Protein AF-A0AAW0KUZ7-F1 (afdb_monomer)

Mean predicted aligned error: 18.45 Å

Structure (mmCIF, N/CA/C/O backbone):
data_AF-A0AAW0KUZ7-F1
#
_entry.id   AF-A0AAW0KUZ7-F1
#
loop_
_atom_site.group_PDB
_atom_site.id
_atom_site.type_symbol
_atom_site.label_atom_id
_atom_site.label_alt_id
_atom_site.label_comp_id
_atom_site.label_asym_id
_atom_site.label_entity_id
_atom_site.label_seq_id
_atom_site.pdbx_PDB_ins_code
_atom_site.Cartn_x
_atom_site.Cartn_y
_atom_site.Cartn_z
_atom_site.occupancy
_atom_site.B_iso_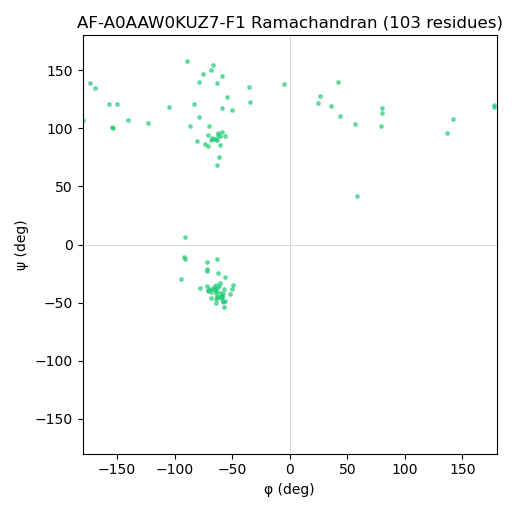or_equiv
_atom_site.auth_seq_id
_atom_site.auth_comp_id
_atom_site.auth_asym_id
_atom_site.auth_atom_id
_atom_site.pdbx_PDB_model_num
ATOM 1 N N . MET A 1 1 ? -25.555 66.886 -2.261 1.00 36.69 1 MET A N 1
ATOM 2 C CA . MET A 1 1 ? -24.554 67.657 -1.503 1.00 36.69 1 MET A CA 1
ATOM 3 C C . MET A 1 1 ? -25.090 67.850 -0.100 1.00 36.69 1 MET A C 1
ATOM 5 O O . MET A 1 1 ? -26.200 68.336 0.040 1.00 36.69 1 MET A O 1
ATOM 9 N N . GLU A 1 2 ? -24.325 67.325 0.855 1.00 43.50 2 GLU A N 1
ATOM 10 C CA . GLU A 1 2 ? -24.193 67.698 2.270 1.00 43.50 2 GLU A CA 1
ATOM 11 C C . GLU A 1 2 ? -25.446 68.011 3.101 1.00 43.50 2 GLU A C 1
ATOM 13 O O . GLU A 1 2 ? -26.030 69.086 3.023 1.00 43.50 2 GLU A O 1
ATOM 18 N N . ILE A 1 3 ? -25.737 67.101 4.038 1.00 50.75 3 ILE A N 1
ATOM 19 C CA . ILE A 1 3 ? -26.277 67.466 5.348 1.00 50.75 3 ILE A CA 1
ATOM 20 C C . ILE A 1 3 ? -25.318 66.909 6.412 1.00 50.75 3 ILE A C 1
ATOM 22 O O . ILE A 1 3 ? -25.225 65.704 6.629 1.00 50.75 3 ILE A O 1
ATOM 26 N N . ASN A 1 4 ? -24.548 67.849 6.967 1.00 48.72 4 ASN A N 1
ATOM 27 C CA . ASN A 1 4 ? -24.001 67.978 8.322 1.00 48.72 4 ASN A CA 1
ATOM 28 C C . ASN A 1 4 ? -24.447 66.927 9.356 1.00 48.72 4 ASN A C 1
ATOM 30 O O . ASN A 1 4 ? -25.640 66.685 9.484 1.00 48.72 4 ASN A O 1
ATOM 34 N N . ASN A 1 5 ? -23.504 66.444 10.176 1.00 57.41 5 ASN A N 1
ATOM 35 C CA . ASN A 1 5 ? -23.680 66.396 11.634 1.00 57.41 5 ASN A CA 1
ATOM 36 C C . ASN A 1 5 ? -22.314 66.413 12.341 1.00 57.41 5 ASN A C 1
ATOM 38 O O . ASN A 1 5 ? -21.609 65.408 12.432 1.00 57.41 5 ASN A O 1
ATOM 42 N N . ASN A 1 6 ? -21.960 67.594 12.841 1.00 51.94 6 ASN A N 1
ATOM 43 C CA . ASN A 1 6 ? -20.915 67.822 13.830 1.00 51.94 6 ASN A CA 1
ATOM 44 C C . ASN A 1 6 ? -21.173 67.048 15.139 1.00 51.94 6 ASN A C 1
ATOM 46 O O . ASN A 1 6 ? -22.304 66.965 15.599 1.00 51.94 6 ASN A O 1
ATOM 50 N N . SER A 1 7 ? -20.072 66.589 15.747 1.00 45.09 7 SER A N 1
ATOM 51 C CA . SER A 1 7 ? -19.753 66.582 17.189 1.00 45.09 7 SER A CA 1
ATOM 52 C C . SER A 1 7 ? -20.875 66.340 18.216 1.00 45.09 7 SER A C 1
ATOM 54 O O . SER A 1 7 ? -21.720 67.209 18.407 1.00 45.09 7 SER A O 1
ATOM 56 N N . LEU A 1 8 ? -20.759 65.260 19.010 1.00 48.97 8 LEU A N 1
ATOM 57 C CA . LEU A 1 8 ? -20.704 65.314 20.489 1.00 48.97 8 LEU A CA 1
ATOM 58 C C . LEU A 1 8 ? -20.643 63.909 21.134 1.00 48.97 8 LEU A C 1
ATOM 60 O O . LEU A 1 8 ? -21.550 63.100 20.996 1.00 48.97 8 LEU A O 1
ATOM 64 N N . VAL A 1 9 ? -19.532 63.671 21.843 1.00 44.66 9 VAL A N 1
ATOM 65 C CA . VAL A 1 9 ? -19.370 63.054 23.182 1.00 44.66 9 VAL A CA 1
ATOM 66 C C . VAL A 1 9 ? -20.424 62.056 23.704 1.00 44.66 9 VAL A C 1
ATOM 68 O O . VAL A 1 9 ? -21.564 62.428 23.937 1.00 44.66 9 VAL A O 1
ATOM 71 N N . MET A 1 10 ? -19.945 60.880 24.141 1.00 53.62 10 MET A N 1
ATOM 72 C CA . MET A 1 10 ? -20.261 60.207 25.427 1.00 53.62 10 MET A CA 1
ATOM 73 C C . MET A 1 10 ? -19.090 59.242 25.727 1.00 53.62 10 MET A C 1
ATOM 75 O O . MET A 1 10 ? -18.690 58.498 24.842 1.00 53.62 10 MET A O 1
ATOM 79 N N . GLY A 1 11 ? -18.347 59.340 26.840 1.00 48.94 11 GLY A N 1
ATOM 80 C CA . GLY A 1 11 ? -18.751 58.948 28.204 1.00 48.94 11 GLY A CA 1
ATOM 81 C C . GLY A 1 11 ? -18.600 57.422 28.345 1.00 48.94 11 GLY A C 1
ATOM 82 O O . GLY A 1 11 ? -19.256 56.700 27.612 1.00 48.94 11 GLY A O 1
ATOM 83 N N . ILE A 1 12 ? -17.703 56.851 29.158 1.00 54.62 12 ILE A N 1
ATOM 84 C CA . ILE A 1 12 ? -17.832 56.502 30.595 1.00 54.62 12 ILE A CA 1
ATOM 85 C C . ILE A 1 12 ? -16.477 55.813 30.938 1.00 54.62 12 ILE A C 1
ATOM 87 O O . ILE A 1 12 ? -16.046 54.941 30.194 1.00 54.62 12 ILE A O 1
ATOM 91 N N . GLY A 1 13 ? -15.636 56.265 31.874 1.00 45.62 13 GLY A N 1
ATOM 92 C CA . GLY A 1 13 ? -15.742 56.007 33.314 1.00 45.62 13 GLY A CA 1
ATOM 93 C C . GLY A 1 13 ? -15.232 54.607 33.718 1.00 45.62 13 GLY A C 1
ATOM 94 O O . GLY A 1 13 ? -15.962 53.642 33.552 1.00 45.62 13 GLY A O 1
ATOM 95 N N . ASN A 1 14 ? -14.015 54.485 34.274 1.00 51.62 14 ASN A N 1
ATOM 96 C CA . ASN A 1 14 ? -13.841 54.004 35.656 1.00 51.62 14 ASN A CA 1
ATOM 97 C C . ASN A 1 14 ? -12.394 54.069 36.172 1.00 51.62 14 ASN A C 1
ATOM 99 O O . ASN A 1 14 ? -11.426 53.756 35.486 1.00 51.62 14 ASN A O 1
ATOM 103 N N . ILE A 1 15 ? -12.317 54.480 37.436 1.00 54.78 15 ILE A N 1
ATOM 104 C CA . ILE A 1 15 ? -11.151 54.740 38.275 1.00 54.78 15 ILE A CA 1
ATOM 105 C C . ILE A 1 15 ? -11.026 53.577 39.263 1.00 54.78 15 ILE A C 1
ATOM 107 O O . ILE A 1 15 ? -11.918 53.407 40.086 1.00 54.78 15 ILE A O 1
ATOM 111 N N . ILE A 1 16 ? -9.925 52.826 39.225 1.00 58.44 16 ILE A N 1
ATOM 112 C CA . ILE A 1 16 ? -9.386 52.016 40.336 1.00 58.44 16 ILE A CA 1
ATOM 113 C C . ILE A 1 16 ? -7.867 52.015 40.090 1.00 58.44 16 ILE A C 1
ATOM 115 O O . ILE A 1 16 ? -7.439 51.655 39.004 1.00 58.44 16 ILE A O 1
ATOM 119 N N . GLY A 1 17 ? -6.962 52.465 40.950 1.00 49.28 17 GLY A N 1
ATOM 120 C CA . GLY A 1 17 ? -6.980 52.608 42.396 1.00 49.28 17 GLY A CA 1
ATOM 121 C C . GLY A 1 17 ? -5.619 52.104 42.881 1.00 49.28 17 GLY A C 1
ATOM 122 O O . GLY A 1 17 ? -5.437 50.902 42.972 1.00 49.28 17 GLY A O 1
ATOM 123 N N . ASP A 1 18 ? -4.691 53.047 43.078 1.00 41.53 18 ASP A N 1
ATOM 124 C CA . ASP A 1 18 ? -3.531 53.077 43.989 1.00 41.53 18 ASP A CA 1
ATOM 125 C C . ASP A 1 18 ? -2.629 51.825 44.184 1.00 41.53 18 ASP A C 1
ATOM 127 O O . ASP A 1 18 ? -3.090 50.714 44.427 1.00 41.53 18 ASP A O 1
ATOM 131 N N . ARG A 1 19 ? -1.305 52.065 44.276 1.00 48.19 19 ARG A N 1
ATOM 132 C CA . ARG A 1 19 ? -0.499 51.791 45.495 1.00 48.19 19 ARG A CA 1
ATOM 133 C C . ARG A 1 19 ? 0.927 51.239 45.272 1.00 48.19 19 ARG A C 1
ATOM 135 O O . ARG A 1 19 ? 1.151 50.047 45.112 1.00 48.19 19 ARG A O 1
ATOM 142 N N . ARG A 1 20 ? 1.874 52.147 45.552 1.00 58.25 20 ARG A N 1
ATOM 143 C CA . ARG A 1 20 ? 3.226 51.996 46.152 1.00 58.25 20 ARG A CA 1
ATOM 144 C C . ARG A 1 20 ? 4.439 51.536 45.316 1.00 58.25 20 ARG A C 1
ATOM 146 O O . ARG A 1 20 ? 4.587 50.396 44.906 1.00 58.25 20 ARG A O 1
ATOM 153 N N . LYS A 1 21 ? 5.377 52.494 45.277 1.00 50.91 21 LYS A N 1
ATOM 154 C CA . LYS A 1 21 ? 6.839 52.447 45.116 1.00 50.91 21 LYS A CA 1
ATOM 155 C C . LYS A 1 21 ? 7.534 51.241 45.774 1.00 50.91 21 LYS A C 1
ATOM 157 O O . LYS A 1 21 ? 7.381 51.059 46.979 1.00 50.91 21 LYS A O 1
ATOM 162 N N . SER A 1 22 ? 8.468 50.629 45.046 1.00 51.97 22 SER A N 1
ATOM 163 C CA . SER A 1 22 ? 9.834 50.349 45.527 1.00 51.97 22 SER A CA 1
ATOM 164 C C . SER A 1 22 ? 10.739 49.893 44.376 1.00 51.97 22 SER A C 1
ATOM 166 O O . SER A 1 22 ? 10.356 49.090 43.533 1.00 51.97 22 SER A O 1
ATOM 168 N N . ALA A 1 23 ? 11.945 50.461 44.339 1.00 52.12 23 ALA A N 1
ATOM 169 C CA . ALA A 1 23 ? 13.018 50.092 43.432 1.00 52.12 23 ALA A CA 1
ATOM 170 C C . ALA A 1 23 ? 13.715 48.815 43.919 1.00 52.12 23 ALA A C 1
ATOM 172 O O . ALA A 1 23 ? 14.013 48.687 45.105 1.00 52.12 23 ALA A O 1
ATOM 173 N N . SER A 1 24 ? 14.060 47.928 42.990 1.00 57.72 24 SER A N 1
ATOM 174 C CA . SER A 1 24 ? 15.126 46.946 43.174 1.00 57.72 24 SER A CA 1
ATOM 175 C C . SER A 1 24 ? 15.905 46.816 41.869 1.00 57.72 24 SER A C 1
ATOM 177 O O . SER A 1 24 ? 15.417 46.261 40.886 1.00 57.72 24 SER A O 1
ATOM 179 N N . LEU A 1 25 ? 17.123 47.359 41.878 1.00 49.88 25 LEU A N 1
ATOM 180 C CA . LEU A 1 25 ? 18.198 46.980 40.969 1.00 49.88 25 LEU A CA 1
ATOM 181 C C . LEU A 1 25 ? 18.413 45.458 41.076 1.00 49.88 25 LEU A C 1
ATOM 183 O O . LEU A 1 25 ? 18.643 44.946 42.171 1.00 49.88 25 LEU A O 1
ATOM 187 N N . SER A 1 26 ? 18.395 44.740 39.954 1.00 46.88 26 SER A N 1
ATOM 188 C CA . SER A 1 26 ? 19.039 43.426 39.857 1.00 46.88 26 SER A CA 1
ATOM 189 C C . SER A 1 26 ? 19.452 43.126 38.421 1.00 46.88 26 SER A C 1
ATOM 191 O O . SER A 1 26 ? 18.643 42.823 37.552 1.00 46.88 26 SER A O 1
ATOM 193 N N . THR A 1 27 ? 20.747 43.339 38.208 1.00 52.53 27 THR A N 1
ATOM 194 C CA . THR A 1 27 ? 21.694 42.530 37.433 1.00 52.53 27 THR A CA 1
ATOM 195 C C . THR A 1 27 ? 21.169 41.617 36.321 1.00 52.53 27 THR A C 1
ATOM 197 O O . THR A 1 27 ? 20.523 40.607 36.570 1.00 52.53 27 THR A O 1
ATOM 200 N N . SER A 1 28 ? 21.698 41.902 35.126 1.00 52.12 28 SER A N 1
ATOM 201 C CA . SER A 1 28 ? 22.380 40.943 34.247 1.00 52.12 28 SER A CA 1
ATOM 202 C C . SER A 1 28 ? 21.610 39.693 33.817 1.00 52.12 28 SER A C 1
ATOM 204 O O . SER A 1 28 ? 21.556 38.69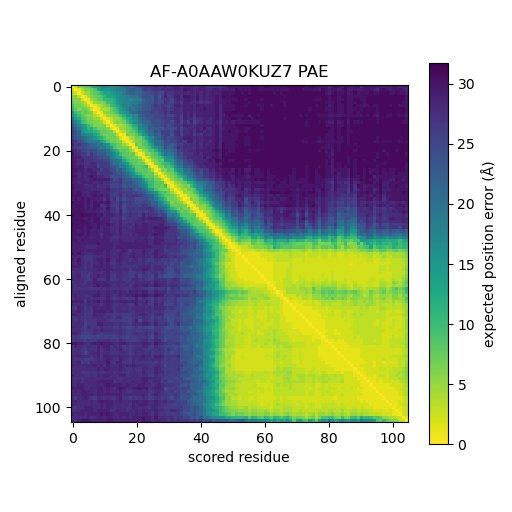6 34.527 1.00 52.12 28 SER A O 1
ATOM 206 N N . SER A 1 29 ? 21.150 39.704 32.566 1.00 47.44 29 SER A N 1
ATOM 207 C CA . SER A 1 29 ? 21.557 38.704 31.568 1.00 47.44 29 SER A CA 1
ATOM 208 C C . SER A 1 29 ? 20.848 39.017 30.253 1.00 47.44 29 SER A C 1
ATOM 210 O O . SER A 1 29 ? 19.637 38.848 30.104 1.00 47.44 29 SER A O 1
ATOM 212 N N . CYS A 1 30 ? 21.607 39.520 29.287 1.00 48.81 30 CYS A N 1
ATOM 213 C CA . CYS A 1 30 ? 21.174 39.686 27.910 1.00 48.81 30 CYS A CA 1
ATOM 214 C C . CYS A 1 30 ? 21.051 38.311 27.235 1.00 48.81 30 CYS A C 1
ATOM 216 O O . CYS A 1 30 ? 21.952 37.863 26.531 1.00 48.81 30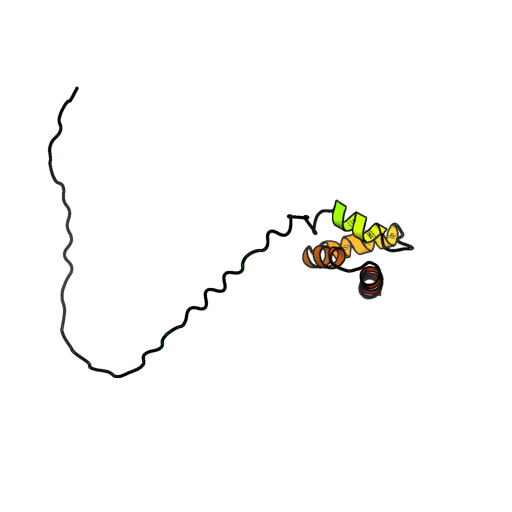 CYS A O 1
ATOM 218 N N . ILE A 1 31 ? 19.912 37.637 27.403 1.00 55.97 31 ILE A N 1
ATOM 219 C CA . ILE A 1 31 ? 19.582 36.479 26.567 1.00 55.97 31 ILE A CA 1
ATOM 220 C C . ILE A 1 31 ? 19.031 37.009 25.242 1.00 55.97 31 ILE A C 1
ATOM 222 O O . ILE A 1 31 ? 17.830 37.224 25.077 1.00 55.97 31 ILE A O 1
ATOM 226 N N . GLN A 1 32 ? 19.933 37.234 24.285 1.00 56.00 32 GLN A N 1
ATOM 227 C CA . GLN A 1 32 ? 19.582 37.394 22.876 1.00 56.00 32 GLN A CA 1
ATOM 228 C C . GLN A 1 32 ? 18.982 36.074 22.386 1.00 56.00 32 GLN A C 1
ATOM 230 O O . GLN A 1 32 ? 19.678 35.154 21.955 1.00 56.00 32 GLN A O 1
ATOM 235 N N . LYS A 1 33 ? 17.661 35.953 22.504 1.00 57.50 33 LYS A N 1
ATOM 236 C CA . LYS A 1 33 ? 16.905 34.826 21.972 1.00 57.50 33 LYS A CA 1
ATOM 237 C C . LYS A 1 33 ? 16.847 34.997 20.456 1.00 57.50 33 LYS A C 1
ATOM 239 O O . LYS A 1 33 ? 15.925 35.607 19.926 1.00 57.50 33 LYS A O 1
ATOM 244 N N . VAL A 1 34 ? 17.872 34.495 19.768 1.00 63.53 34 VAL A N 1
ATOM 245 C CA . VAL A 1 34 ? 17.890 34.346 18.309 1.00 63.53 34 VAL A CA 1
ATOM 246 C C . VAL A 1 34 ? 16.712 33.453 17.935 1.00 63.53 34 VAL A C 1
ATOM 248 O O . VAL A 1 34 ? 16.771 32.227 18.042 1.00 63.53 34 VAL A O 1
ATOM 251 N N . GLN A 1 35 ? 15.606 34.076 17.541 1.00 54.31 35 GLN A N 1
ATOM 252 C CA . GLN A 1 35 ? 14.492 33.388 16.918 1.00 54.31 35 GLN A CA 1
ATOM 253 C C . GLN A 1 35 ? 14.955 32.972 15.524 1.00 54.31 35 GLN A C 1
ATOM 255 O O . GLN A 1 35 ? 14.902 33.746 14.573 1.00 54.31 35 GLN A O 1
ATOM 260 N N . ARG A 1 36 ? 15.453 31.738 15.406 1.00 50.47 36 ARG A N 1
ATOM 261 C CA . ARG A 1 36 ? 15.568 31.074 14.109 1.00 50.47 36 ARG A CA 1
ATOM 262 C C . ARG A 1 36 ? 14.150 30.798 13.626 1.00 50.47 36 ARG A C 1
ATOM 264 O O . ARG A 1 36 ? 13.567 29.762 13.932 1.00 50.47 36 ARG A O 1
ATOM 271 N N . THR A 1 37 ? 13.588 31.748 12.894 1.00 51.25 37 THR A N 1
ATOM 272 C CA . THR A 1 37 ? 12.465 31.521 11.993 1.00 51.25 37 THR A CA 1
ATOM 273 C C . THR A 1 37 ? 12.954 30.553 10.927 1.00 51.25 37 THR A C 1
ATOM 275 O O . THR A 1 37 ? 13.503 30.941 9.898 1.00 51.25 37 THR A O 1
ATOM 278 N N . ILE A 1 38 ? 12.791 29.258 11.187 1.00 60.19 38 ILE A N 1
ATOM 279 C CA . ILE A 1 38 ? 12.823 28.264 10.126 1.00 60.19 38 ILE A CA 1
ATOM 280 C C . ILE A 1 38 ? 11.565 28.547 9.309 1.00 60.19 38 ILE A C 1
ATOM 282 O O . ILE A 1 38 ? 10.481 28.054 9.616 1.00 60.19 38 ILE A O 1
ATOM 286 N N . LYS A 1 39 ? 11.702 29.394 8.284 1.00 52.06 39 LYS A N 1
ATOM 287 C CA . LYS A 1 39 ? 10.842 29.322 7.109 1.00 52.06 39 LYS A CA 1
ATOM 288 C C . LYS A 1 39 ? 11.001 27.893 6.596 1.00 52.06 39 LYS A C 1
ATOM 290 O O . LYS A 1 39 ? 11.947 27.588 5.878 1.00 52.06 39 LYS A O 1
ATOM 295 N N . LYS A 1 40 ? 10.110 26.993 7.021 1.00 54.22 40 LYS A N 1
ATOM 296 C CA . LYS A 1 40 ? 9.798 25.816 6.221 1.00 54.22 40 LYS A CA 1
ATOM 297 C C . LYS A 1 40 ? 9.135 26.380 4.980 1.00 54.22 40 LYS A C 1
ATOM 299 O O . LYS A 1 40 ? 7.950 26.689 4.971 1.00 54.22 40 LYS A O 1
ATOM 304 N N . GLU A 1 41 ? 9.965 26.644 3.987 1.00 51.56 41 GLU A N 1
ATOM 305 C CA . GLU A 1 41 ? 9.532 26.815 2.621 1.00 51.56 41 GLU A CA 1
ATOM 306 C C . GLU A 1 41 ? 8.921 25.474 2.234 1.00 51.56 41 GLU A C 1
ATOM 308 O O . GLU A 1 41 ? 9.619 24.503 1.943 1.00 51.56 41 GLU A O 1
ATOM 313 N N . THR A 1 42 ? 7.602 25.383 2.402 1.00 48.44 42 THR A N 1
ATOM 314 C CA . THR A 1 42 ? 6.799 24.295 1.873 1.00 48.44 42 THR A CA 1
ATOM 315 C C . THR A 1 42 ? 6.991 24.361 0.371 1.00 48.44 42 THR A C 1
ATOM 317 O O . THR A 1 42 ? 6.334 25.136 -0.324 1.00 48.44 42 THR A O 1
ATOM 320 N N . GLN A 1 43 ? 7.968 23.599 -0.116 1.00 49.78 43 GLN A N 1
ATOM 321 C CA . 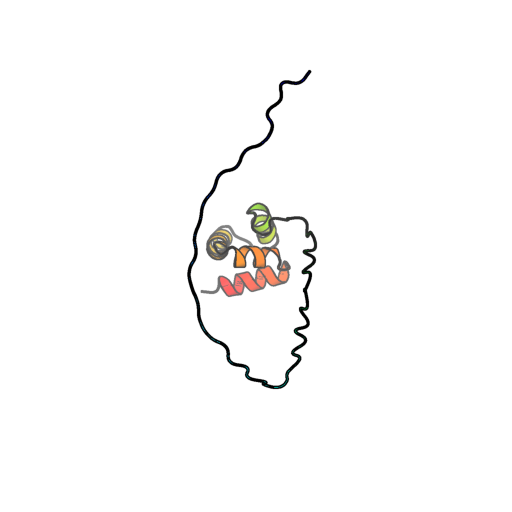GLN A 1 43 ? 8.041 23.233 -1.512 1.00 49.78 43 GLN A CA 1
ATOM 322 C C . GLN A 1 43 ? 6.657 22.706 -1.848 1.00 49.78 43 GLN A C 1
ATOM 324 O O . GLN A 1 43 ? 6.183 21.741 -1.245 1.00 49.78 43 GLN A O 1
ATOM 329 N N . LYS A 1 44 ? 5.993 23.427 -2.747 1.00 46.25 44 LYS A N 1
ATOM 330 C CA . LYS A 1 44 ? 4.777 23.012 -3.425 1.00 46.25 44 LYS A CA 1
ATOM 331 C C . LYS A 1 44 ? 5.146 21.759 -4.226 1.00 46.25 44 LYS A C 1
ATOM 333 O O . LYS A 1 44 ? 5.390 21.819 -5.425 1.00 46.25 44 LYS A O 1
ATOM 338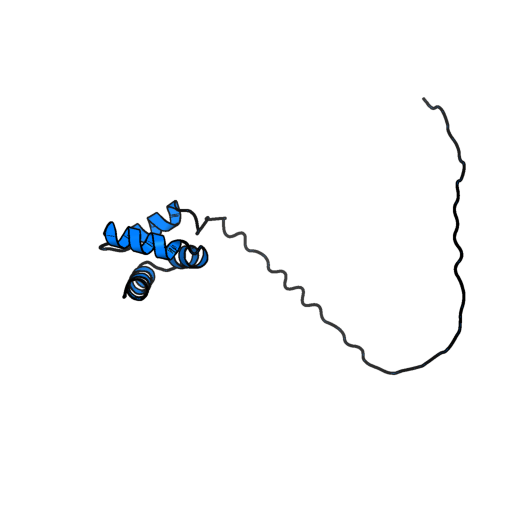 N N . ALA A 1 45 ? 5.299 20.631 -3.538 1.00 51.25 45 ALA A N 1
ATOM 339 C CA . ALA A 1 45 ? 5.107 19.348 -4.165 1.00 51.25 45 ALA A CA 1
ATOM 340 C C . ALA A 1 45 ? 3.667 19.419 -4.649 1.00 51.25 45 ALA A C 1
ATOM 342 O O . ALA A 1 45 ? 2.771 19.687 -3.853 1.00 51.25 45 ALA A O 1
ATOM 343 N N . GLU A 1 46 ? 3.480 19.337 -5.963 1.00 53.25 46 GLU A N 1
ATOM 344 C CA . GLU A 1 46 ? 2.176 19.094 -6.566 1.00 53.25 46 GLU A CA 1
ATOM 345 C C . GLU A 1 46 ? 1.415 18.153 -5.634 1.00 53.25 46 GLU A C 1
ATOM 347 O O . GLU A 1 46 ? 1.978 17.110 -5.286 1.00 53.25 46 GLU A O 1
ATOM 352 N N . ASP A 1 47 ? 0.230 18.562 -5.167 1.00 55.66 47 ASP A N 1
ATOM 353 C CA . ASP A 1 47 ? -0.637 17.788 -4.274 1.00 55.66 47 ASP A CA 1
ATOM 354 C C . ASP A 1 47 ? -1.079 16.509 -5.004 1.00 55.66 47 ASP A C 1
ATOM 356 O O . ASP A 1 47 ? -2.222 16.334 -5.422 1.00 55.66 47 ASP A O 1
ATOM 360 N N . LYS A 1 48 ? -0.134 15.604 -5.246 1.00 61.09 48 LYS A N 1
ATOM 361 C CA . LYS A 1 48 ? -0.391 14.218 -5.554 1.00 61.09 48 LYS A CA 1
ATOM 362 C C . LYS A 1 48 ? -0.891 13.696 -4.240 1.00 61.09 48 LYS A C 1
ATOM 364 O O . LYS A 1 48 ? -0.125 13.538 -3.296 1.00 61.09 48 LYS A O 1
ATOM 369 N N . ASP A 1 49 ? -2.198 13.543 -4.171 1.00 70.31 49 ASP A N 1
ATOM 370 C CA . ASP A 1 49 ? -2.860 12.895 -3.065 1.00 70.31 49 ASP A CA 1
ATOM 371 C C . ASP A 1 49 ? -2.336 11.451 -2.990 1.00 70.31 49 ASP A C 1
ATOM 373 O O . ASP A 1 49 ? -2.865 10.526 -3.611 1.00 70.31 49 ASP A O 1
ATOM 377 N N . TYR A 1 50 ? -1.207 11.288 -2.291 1.00 70.50 50 TYR A N 1
ATOM 378 C CA . TYR A 1 50 ? -0.519 10.020 -2.062 1.00 70.50 50 TYR A CA 1
ATOM 379 C C . TYR A 1 50 ? -1.400 9.062 -1.247 1.00 70.50 50 TYR A C 1
ATOM 381 O O . TYR A 1 50 ? -1.099 7.873 -1.191 1.00 70.50 50 TYR A O 1
ATOM 389 N N . SER A 1 51 ? -2.490 9.567 -0.658 1.00 73.62 51 SER A N 1
ATOM 390 C CA . SER A 1 51 ? -3.524 8.784 0.013 1.00 73.62 51 SER A CA 1
ATOM 391 C C . SER A 1 51 ? -4.676 8.381 -0.914 1.00 73.62 51 SER A C 1
ATOM 393 O O . SER A 1 51 ? -5.489 7.537 -0.541 1.00 73.62 51 SER A O 1
ATOM 395 N N . SER A 1 52 ? -4.762 8.935 -2.133 1.00 88.75 52 SER A N 1
ATOM 396 C CA . SER A 1 52 ? -5.884 8.622 -3.014 1.00 88.75 52 SER A CA 1
ATOM 397 C C . SER A 1 52 ? -5.887 7.138 -3.374 1.00 88.75 52 SER A C 1
ATOM 399 O O . SER A 1 52 ? -4.854 6.545 -3.707 1.00 88.75 52 SER A O 1
ATOM 401 N N . ILE A 1 53 ? -7.083 6.545 -3.384 1.00 89.25 53 ILE A N 1
ATOM 402 C CA . ILE A 1 53 ? -7.305 5.136 -3.743 1.00 89.25 53 ILE A CA 1
ATOM 403 C C . ILE A 1 53 ? -6.623 4.804 -5.074 1.00 89.25 53 ILE A C 1
ATOM 405 O O . ILE A 1 53 ? -6.017 3.750 -5.227 1.00 89.25 53 ILE A O 1
ATOM 409 N N . LYS A 1 54 ? -6.658 5.734 -6.033 1.00 91.12 54 LYS A N 1
ATOM 410 C CA . LYS A 1 54 ? -6.061 5.552 -7.358 1.00 91.12 54 LYS A CA 1
ATOM 411 C C . LYS A 1 54 ? -4.539 5.392 -7.287 1.00 91.12 54 LYS A C 1
ATOM 413 O O . LYS A 1 54 ? -3.987 4.530 -7.966 1.00 91.12 54 LYS A O 1
ATOM 418 N N . CYS A 1 55 ? -3.872 6.192 -6.455 1.00 91.06 55 CYS A N 1
ATOM 419 C CA . CYS A 1 55 ? -2.430 6.101 -6.225 1.00 91.06 55 CYS A CA 1
ATOM 420 C C . CYS A 1 55 ? -2.053 4.812 -5.490 1.00 91.06 55 CYS A C 1
ATOM 422 O O . CYS A 1 55 ? -1.075 4.167 -5.864 1.00 91.06 55 CYS A O 1
ATOM 424 N N . ILE A 1 56 ? -2.849 4.408 -4.498 1.00 91.50 56 ILE A N 1
ATOM 425 C CA . ILE A 1 56 ? -2.646 3.161 -3.754 1.00 91.50 56 ILE A CA 1
ATOM 426 C C . ILE A 1 56 ? -2.808 1.952 -4.678 1.00 91.50 56 ILE A C 1
ATOM 428 O O . ILE A 1 56 ? -1.917 1.111 -4.747 1.00 91.50 56 ILE A O 1
ATOM 432 N N . VAL A 1 57 ? -3.894 1.882 -5.448 1.00 92.31 57 VAL A N 1
ATOM 433 C CA . VAL A 1 57 ? -4.141 0.784 -6.393 1.00 92.31 57 VAL A CA 1
ATOM 434 C C . VAL A 1 57 ? -3.030 0.707 -7.436 1.00 92.31 57 VAL A C 1
ATOM 436 O O . VAL A 1 57 ? -2.483 -0.371 -7.655 1.00 92.31 57 VAL A O 1
ATOM 439 N N . ALA A 1 58 ? -2.631 1.840 -8.023 1.00 91.81 58 ALA A N 1
ATOM 440 C CA . ALA A 1 58 ? -1.506 1.875 -8.955 1.00 91.81 58 ALA A CA 1
ATOM 441 C C . ALA A 1 58 ? -0.220 1.354 -8.298 1.00 91.81 58 ALA A C 1
ATOM 443 O O . ALA A 1 58 ? 0.513 0.572 -8.899 1.00 91.81 58 ALA A O 1
ATOM 444 N N . ALA A 1 59 ? 0.036 1.729 -7.043 1.00 92.00 59 ALA A N 1
ATOM 445 C CA . ALA A 1 59 ? 1.181 1.244 -6.290 1.00 92.00 59 ALA A CA 1
ATOM 446 C C . ALA A 1 59 ? 1.125 -0.276 -6.040 1.00 92.00 59 ALA A C 1
ATOM 448 O O . ALA A 1 59 ? 2.148 -0.955 -6.160 1.00 92.00 59 ALA A O 1
ATOM 449 N N . LEU A 1 60 ? -0.046 -0.835 -5.745 1.00 91.25 60 LEU A N 1
ATOM 450 C CA . LEU A 1 60 ? -0.218 -2.273 -5.526 1.00 91.25 60 LEU A CA 1
ATOM 451 C C . LEU A 1 60 ? -0.090 -3.078 -6.823 1.00 91.25 60 LEU A C 1
ATOM 453 O O . LEU A 1 60 ? 0.581 -4.104 -6.827 1.00 91.25 60 LEU A O 1
ATOM 457 N N . GLN A 1 61 ? -0.610 -2.571 -7.942 1.00 91.44 61 GLN A N 1
ATOM 458 C CA . GLN A 1 61 ? -0.501 -3.216 -9.259 1.00 91.44 61 GLN A CA 1
ATOM 459 C C . GLN A 1 61 ? 0.945 -3.368 -9.754 1.00 91.44 61 GLN A C 1
ATOM 461 O O . GLN A 1 61 ? 1.232 -4.251 -10.556 1.00 91.44 61 GLN A O 1
ATOM 466 N N . THR A 1 62 ? 1.876 -2.532 -9.280 1.00 91.38 62 THR A N 1
ATOM 467 C CA . THR A 1 62 ? 3.305 -2.700 -9.610 1.00 91.38 62 THR A CA 1
ATOM 468 C C . THR A 1 62 ? 3.963 -3.901 -8.927 1.00 91.38 62 THR A C 1
ATOM 470 O O . THR A 1 62 ? 5.066 -4.286 -9.315 1.00 91.38 62 THR A O 1
ATOM 473 N N . VAL A 1 63 ? 3.338 -4.483 -7.897 1.00 88.94 63 VAL A N 1
ATOM 474 C CA . VAL A 1 63 ? 3.878 -5.645 -7.187 1.00 88.94 63 VAL A CA 1
ATOM 475 C C . VAL A 1 63 ? 3.506 -6.912 -7.971 1.00 88.94 63 VAL A C 1
ATOM 477 O O . VAL A 1 63 ? 2.324 -7.175 -8.168 1.00 88.94 63 VAL A O 1
ATOM 480 N N . PRO A 1 64 ? 4.479 -7.723 -8.430 1.00 84.56 64 PRO A N 1
ATOM 481 C CA . PRO A 1 64 ? 4.165 -8.950 -9.160 1.00 84.56 64 PRO A CA 1
ATOM 482 C C . PRO A 1 64 ? 3.510 -9.989 -8.239 1.00 84.56 64 PRO A C 1
ATOM 484 O O . PRO A 1 64 ? 3.847 -10.041 -7.055 1.00 84.56 64 PRO A O 1
ATOM 487 N N . ASN A 1 65 ? 2.641 -10.848 -8.785 1.00 83.06 65 ASN A N 1
ATOM 488 C CA . ASN A 1 65 ? 1.877 -11.858 -8.029 1.00 83.06 65 ASN A CA 1
ATOM 489 C C . ASN A 1 65 ? 0.995 -11.243 -6.927 1.00 83.06 65 ASN A C 1
ATOM 491 O O . ASN A 1 65 ? 0.981 -11.728 -5.798 1.00 83.06 65 ASN A O 1
ATOM 495 N N . MET A 1 66 ? 0.335 -10.127 -7.236 1.00 85.88 66 MET A N 1
ATOM 496 C CA . MET A 1 66 ? -0.674 -9.551 -6.358 1.00 85.88 66 MET A CA 1
ATOM 497 C C . MET A 1 66 ? -2.019 -10.218 -6.664 1.00 85.88 66 MET A C 1
ATOM 499 O O . MET A 1 66 ? -2.636 -9.898 -7.678 1.00 85.88 66 MET A O 1
ATOM 503 N N . ASP A 1 67 ? -2.429 -11.156 -5.813 1.00 88.31 67 ASP A N 1
ATOM 504 C CA . ASP A 1 67 ? -3.717 -11.851 -5.918 1.00 88.31 67 ASP A CA 1
ATOM 505 C C . ASP A 1 67 ? -4.811 -11.090 -5.143 1.00 88.31 67 ASP A C 1
ATOM 507 O O . ASP A 1 67 ? -4.504 -10.332 -4.218 1.00 88.31 67 ASP A O 1
ATOM 511 N N . ASP A 1 68 ? -6.087 -11.299 -5.484 1.00 88.69 68 ASP A N 1
ATOM 512 C CA . ASP A 1 68 ? -7.219 -10.576 -4.874 1.00 88.69 68 ASP A CA 1
ATOM 513 C C . ASP A 1 68 ? -7.330 -10.808 -3.355 1.00 88.69 68 ASP A C 1
ATOM 515 O O . ASP A 1 68 ? -7.686 -9.898 -2.605 1.00 88.69 68 ASP A O 1
ATOM 519 N N . GLU A 1 69 ? -6.963 -12.003 -2.880 1.00 88.44 69 GLU A N 1
ATOM 520 C CA . GLU A 1 69 ? -6.914 -12.328 -1.447 1.00 88.44 69 GLU A CA 1
ATOM 521 C C . GLU A 1 69 ? -5.867 -11.472 -0.716 1.00 88.44 69 GLU A C 1
ATOM 523 O O . GLU A 1 69 ? -6.165 -10.839 0.296 1.00 88.44 69 GLU A O 1
ATOM 528 N N . ILE A 1 70 ? -4.661 -11.365 -1.284 1.00 87.00 70 ILE A N 1
ATOM 529 C CA . ILE A 1 70 ? -3.580 -10.522 -0.753 1.00 87.00 70 ILE A CA 1
ATOM 530 C C . ILE A 1 70 ? -3.986 -9.048 -0.829 1.00 87.00 70 ILE A C 1
ATOM 532 O O . ILE A 1 70 ? -3.694 -8.271 0.076 1.00 87.00 70 ILE A O 1
ATOM 536 N N . PHE A 1 71 ? -4.666 -8.639 -1.900 1.00 89.44 71 PHE A N 1
ATOM 537 C CA . PHE A 1 71 ? -5.139 -7.269 -2.059 1.00 89.44 71 PHE A CA 1
ATOM 538 C C . PHE A 1 71 ? -6.089 -6.862 -0.929 1.00 89.44 71 PHE A C 1
ATOM 540 O O . PHE A 1 71 ? -5.913 -5.786 -0.359 1.00 89.44 71 PHE A O 1
ATOM 547 N N . LEU A 1 72 ? -7.033 -7.731 -0.557 1.00 91.69 72 LEU A N 1
ATOM 548 C CA . LEU A 1 72 ? -7.953 -7.489 0.556 1.00 91.69 72 LEU A CA 1
ATOM 549 C C . LEU A 1 72 ? -7.217 -7.367 1.898 1.00 91.69 72 LEU A C 1
ATOM 551 O O . LEU A 1 72 ? -7.451 -6.399 2.621 1.00 91.69 72 LEU A O 1
ATOM 555 N N . GLU A 1 73 ? -6.264 -8.258 2.196 1.00 90.19 73 GLU A N 1
ATOM 556 C CA . GLU A 1 73 ? -5.446 -8.152 3.419 1.00 90.19 73 GLU A CA 1
ATOM 557 C C . GLU A 1 73 ? -4.627 -6.852 3.459 1.00 90.19 73 GLU A C 1
ATOM 559 O O . GLU A 1 73 ? -4.433 -6.229 4.508 1.00 90.19 73 GLU A O 1
ATOM 564 N N . VAL A 1 74 ? -4.143 -6.399 2.302 1.00 91.50 74 VAL A N 1
ATOM 565 C CA . VAL A 1 74 ? -3.425 -5.131 2.197 1.00 91.50 74 VAL A CA 1
ATOM 566 C C . VAL A 1 74 ? -4.363 -3.942 2.358 1.00 91.50 74 VAL A C 1
ATOM 568 O O . VAL A 1 74 ? -3.967 -2.962 2.981 1.00 91.50 74 VAL A O 1
ATOM 571 N N . CYS A 1 75 ? -5.600 -4.005 1.871 1.00 90.88 75 CYS A N 1
ATOM 572 C CA . CYS A 1 75 ? -6.589 -2.960 2.122 1.00 90.88 75 CYS A CA 1
ATOM 573 C C . CYS A 1 75 ? -6.844 -2.763 3.622 1.00 90.88 75 CYS A C 1
ATOM 575 O O . CYS A 1 75 ? -6.807 -1.619 4.070 1.00 90.88 75 CYS A O 1
ATOM 577 N N . GLU A 1 76 ? -6.985 -3.840 4.401 1.00 91.69 76 GLU A N 1
ATOM 578 C CA . GLU A 1 76 ? -7.093 -3.762 5.869 1.00 91.69 76 GLU A CA 1
ATOM 579 C C . GLU A 1 76 ? -5.843 -3.117 6.493 1.00 91.69 76 GLU A C 1
ATOM 581 O O . GLU A 1 76 ? -5.918 -2.255 7.371 1.00 91.69 76 GLU A O 1
ATOM 586 N N . LEU A 1 77 ? -4.651 -3.479 6.006 1.00 91.19 77 LEU A N 1
ATOM 587 C CA . LEU A 1 77 ? -3.399 -2.886 6.472 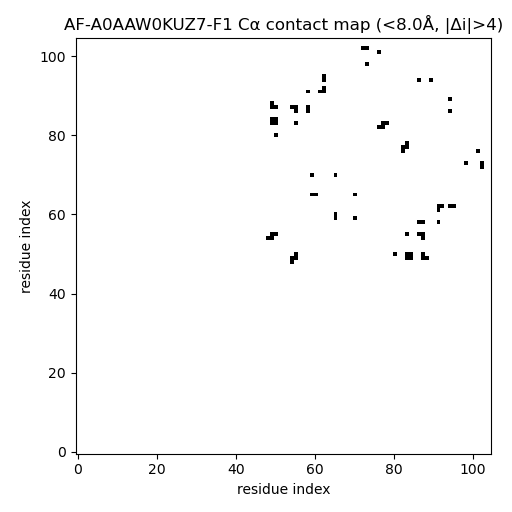1.00 91.19 77 LEU A CA 1
ATOM 588 C C . LEU A 1 77 ? -3.309 -1.382 6.162 1.00 91.19 77 LEU A C 1
ATOM 590 O O . LEU A 1 77 ? -2.706 -0.644 6.947 1.00 91.19 77 LEU A O 1
ATOM 594 N N . LEU A 1 78 ? -3.853 -0.940 5.027 1.00 92.25 78 LEU A N 1
ATOM 595 C CA . LEU A 1 78 ? -3.781 0.435 4.528 1.00 92.25 78 LEU A CA 1
ATOM 596 C C . LEU A 1 78 ? -4.950 1.324 4.981 1.00 92.25 78 LEU A C 1
ATOM 598 O O . LEU A 1 78 ? -4.986 2.485 4.581 1.00 92.25 78 LEU A O 1
ATOM 602 N N . GLU A 1 79 ? -5.836 0.845 5.860 1.00 90.69 79 GLU A N 1
ATOM 603 C CA . GLU A 1 79 ? -6.803 1.704 6.570 1.00 90.69 79 GLU A CA 1
ATOM 604 C C . GLU A 1 79 ? -6.107 2.836 7.348 1.00 90.69 79 GLU A C 1
ATOM 606 O O . GLU A 1 79 ? -6.656 3.920 7.537 1.00 90.69 79 GLU A O 1
ATOM 611 N N . ASP A 1 80 ? -4.863 2.602 7.778 1.00 91.00 80 ASP A N 1
ATOM 612 C CA . ASP A 1 80 ? -4.002 3.633 8.347 1.00 9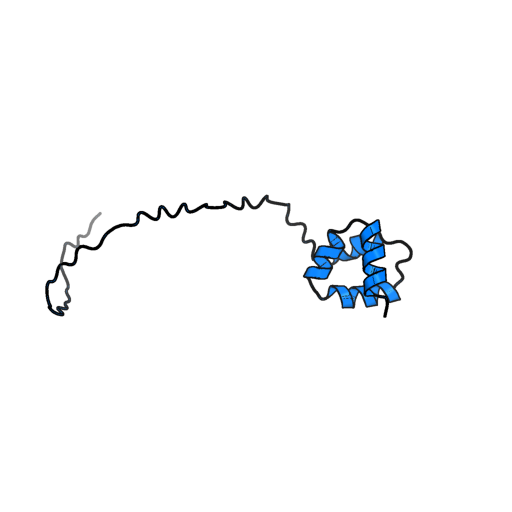1.00 80 ASP A CA 1
ATOM 613 C C . ASP A 1 80 ? -3.395 4.495 7.229 1.00 91.00 80 ASP A C 1
ATOM 615 O O . ASP A 1 80 ? -2.486 4.072 6.505 1.00 91.00 80 ASP A O 1
ATOM 619 N N . GLU A 1 81 ? -3.849 5.745 7.150 1.00 89.94 81 GLU A N 1
ATOM 620 C CA . GLU A 1 81 ? -3.389 6.762 6.197 1.00 89.94 81 GLU A CA 1
ATOM 621 C C . GLU A 1 81 ? -1.856 6.897 6.149 1.00 89.94 81 GLU A C 1
ATOM 623 O O . GLU A 1 81 ? -1.264 7.110 5.083 1.00 89.94 81 GLU A O 1
ATOM 628 N N . ARG A 1 82 ? -1.165 6.719 7.284 1.00 91.06 82 ARG A N 1
ATOM 629 C CA . ARG A 1 82 ? 0.303 6.793 7.331 1.00 91.06 82 ARG A CA 1
ATOM 630 C C . ARG A 1 82 ? 0.936 5.614 6.610 1.00 91.06 82 ARG A C 1
ATOM 632 O O . ARG A 1 82 ? 1.952 5.783 5.935 1.00 91.06 82 ARG A O 1
ATOM 639 N N . LYS A 1 83 ? 0.352 4.422 6.739 1.00 92.31 83 LYS A N 1
ATOM 640 C CA . LYS A 1 83 ? 0.820 3.218 6.041 1.00 92.31 83 LYS A CA 1
ATOM 641 C C . LYS A 1 83 ? 0.514 3.302 4.551 1.00 92.31 83 LYS A C 1
ATOM 643 O O . LYS A 1 83 ? 1.390 2.958 3.762 1.00 92.31 83 LYS A O 1
ATOM 648 N N . ALA A 1 84 ? -0.656 3.820 4.178 1.00 91.94 84 ALA A N 1
ATOM 649 C CA . ALA A 1 84 ? -1.014 4.106 2.790 1.00 91.94 84 ALA A CA 1
ATOM 650 C C . ALA A 1 84 ? -0.007 5.057 2.131 1.00 91.94 84 ALA A C 1
ATOM 652 O O . ALA A 1 84 ? 0.626 4.705 1.135 1.00 91.94 84 ALA A O 1
ATOM 653 N N . THR A 1 85 ? 0.234 6.210 2.755 1.00 91.12 85 THR A N 1
ATOM 654 C CA . THR A 1 85 ? 1.189 7.211 2.259 1.00 91.12 85 THR A CA 1
ATOM 655 C C . THR A 1 85 ? 2.597 6.630 2.131 1.00 91.12 85 THR A C 1
ATOM 657 O O . THR A 1 85 ? 3.273 6.825 1.120 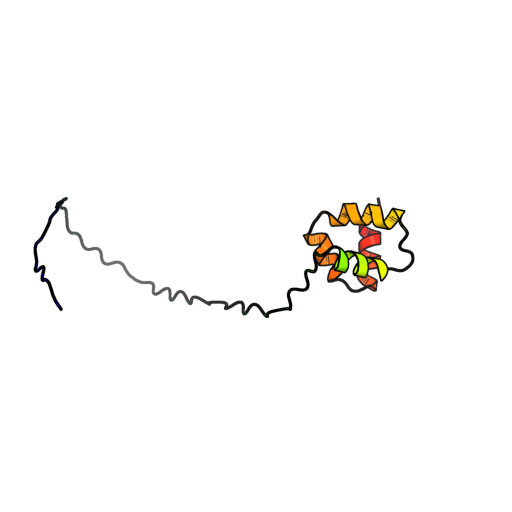1.00 91.12 85 THR A O 1
ATOM 660 N N . MET A 1 86 ? 3.043 5.868 3.135 1.00 93.31 86 MET A N 1
ATOM 661 C CA . MET A 1 86 ? 4.352 5.220 3.106 1.00 93.31 86 MET A CA 1
ATOM 662 C C . MET A 1 86 ? 4.452 4.199 1.967 1.00 93.31 86 MET A C 1
ATOM 664 O O . MET A 1 86 ? 5.441 4.210 1.240 1.00 93.31 86 MET A O 1
ATOM 668 N N . LEU A 1 87 ? 3.437 3.353 1.770 1.00 92.62 87 LEU A N 1
ATOM 669 C CA . LEU A 1 87 ? 3.418 2.355 0.701 1.00 92.62 87 LEU A CA 1
ATOM 670 C C . LEU A 1 87 ? 3.546 3.003 -0.684 1.00 92.62 87 LEU A C 1
ATOM 672 O O . LEU A 1 87 ? 4.342 2.538 -1.505 1.00 92.62 87 LEU A O 1
ATOM 676 N N . VAL A 1 88 ? 2.80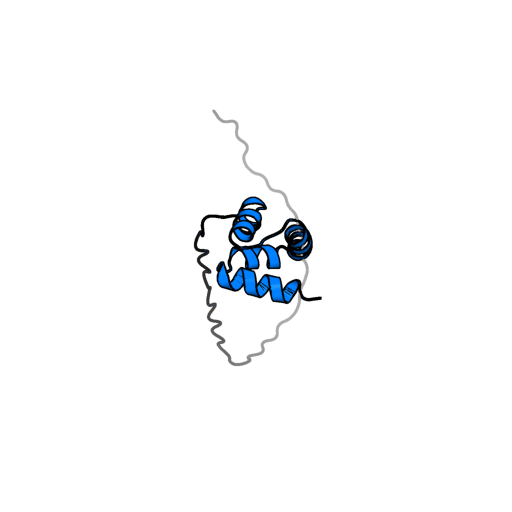5 4.084 -0.935 1.00 92.12 88 VAL A N 1
ATOM 677 C CA . VAL A 1 88 ? 2.858 4.802 -2.217 1.00 92.12 88 VAL A CA 1
ATOM 678 C C . VAL A 1 88 ? 4.227 5.459 -2.429 1.00 92.12 88 VAL A C 1
ATOM 680 O O . VAL A 1 88 ? 4.744 5.429 -3.544 1.00 92.12 88 VAL A O 1
ATOM 683 N N . ALA A 1 89 ? 4.861 5.974 -1.372 1.00 92.38 89 ALA A N 1
ATOM 684 C CA . ALA A 1 89 ? 6.190 6.585 -1.446 1.00 92.38 89 ALA A CA 1
ATOM 685 C C . ALA A 1 89 ? 7.344 5.580 -1.654 1.00 92.38 89 ALA A C 1
ATOM 687 O O . ALA A 1 89 ? 8.429 5.968 -2.088 1.00 92.38 89 ALA A O 1
ATOM 688 N N . MET A 1 90 ? 7.149 4.298 -1.332 1.00 91.88 90 MET A N 1
ATOM 689 C CA . MET A 1 90 ? 8.184 3.264 -1.462 1.00 91.88 90 MET A CA 1
ATOM 690 C C . MET A 1 90 ? 8.397 2.836 -2.915 1.00 91.88 90 MET A C 1
ATOM 692 O O . MET A 1 90 ? 7.445 2.738 -3.681 1.00 91.88 90 MET A O 1
ATOM 696 N N . ASP A 1 91 ? 9.636 2.491 -3.272 1.00 92.56 91 ASP A N 1
ATOM 697 C CA . ASP A 1 91 ? 9.936 1.831 -4.547 1.00 92.56 91 ASP A CA 1
ATOM 698 C C . ASP A 1 91 ? 9.331 0.412 -4.605 1.00 92.56 91 ASP A C 1
ATOM 700 O O . ASP A 1 91 ? 9.149 -0.243 -3.575 1.00 92.56 91 ASP A O 1
ATOM 704 N N . VAL A 1 92 ? 9.063 -0.086 -5.814 1.00 89.44 92 VAL A N 1
ATOM 705 C CA . VAL A 1 92 ? 8.411 -1.375 -6.104 1.00 89.44 92 VAL A CA 1
ATOM 706 C C . VAL A 1 92 ? 9.088 -2.537 -5.369 1.00 89.44 92 VAL A C 1
ATOM 708 O O . VAL A 1 92 ? 8.422 -3.385 -4.768 1.00 89.44 92 VAL A O 1
ATOM 711 N N . THR A 1 93 ? 10.424 -2.555 -5.349 1.00 90.19 93 THR A N 1
ATOM 712 C CA . THR A 1 93 ? 11.204 -3.622 -4.703 1.00 90.19 93 THR A CA 1
ATOM 713 C C . THR A 1 93 ? 11.036 -3.633 -3.183 1.00 90.19 93 THR A C 1
ATOM 715 O O . THR A 1 93 ? 10.939 -4.694 -2.555 1.00 90.19 93 THR A O 1
ATOM 718 N N . VAL A 1 94 ? 10.970 -2.447 -2.578 1.00 93.81 94 VAL A N 1
ATOM 719 C CA . VAL A 1 94 ? 10.813 -2.268 -1.133 1.00 93.81 94 VAL A CA 1
ATOM 720 C C . VAL A 1 94 ? 9.362 -2.506 -0.731 1.00 93.81 94 VAL A C 1
ATOM 722 O O . VAL A 1 94 ? 9.118 -3.141 0.294 1.00 93.81 94 VAL A O 1
ATOM 725 N N . ARG A 1 95 ? 8.407 -2.080 -1.564 1.00 92.62 95 ARG A N 1
ATOM 726 C CA . ARG A 1 95 ? 6.968 -2.279 -1.377 1.00 92.62 95 ARG A CA 1
ATOM 727 C C . ARG A 1 95 ? 6.637 -3.761 -1.217 1.00 92.62 95 ARG A C 1
ATOM 729 O O . ARG A 1 95 ? 6.035 -4.140 -0.217 1.00 92.62 95 ARG A O 1
ATOM 736 N N . ARG A 1 96 ? 7.156 -4.620 -2.104 1.00 89.75 96 ARG A N 1
ATOM 737 C CA . ARG A 1 96 ? 6.999 -6.082 -1.995 1.00 89.75 96 ARG A CA 1
ATOM 738 C C . ARG A 1 96 ? 7.551 -6.635 -0.679 1.00 89.75 96 ARG A C 1
ATOM 740 O O . ARG A 1 96 ? 6.871 -7.387 0.010 1.00 89.75 96 ARG A O 1
ATOM 747 N N . LYS A 1 97 ? 8.781 -6.261 -0.304 1.00 91.94 97 LYS A N 1
ATOM 748 C CA . LYS A 1 97 ? 9.401 -6.724 0.954 1.00 91.94 97 LYS A CA 1
ATOM 749 C C . LYS A 1 97 ? 8.629 -6.256 2.182 1.00 91.94 97 LYS A C 1
ATOM 751 O O . LYS A 1 97 ? 8.553 -6.979 3.170 1.00 91.94 97 LYS A O 1
ATOM 756 N N . TRP A 1 98 ? 8.103 -5.039 2.137 1.00 94.00 98 TRP A N 1
ATOM 757 C CA . TRP A 1 98 ? 7.334 -4.468 3.228 1.00 94.00 98 TRP A CA 1
ATOM 758 C C . TRP A 1 98 ? 6.002 -5.188 3.410 1.00 94.00 98 TRP A C 1
ATOM 760 O O . TRP A 1 98 ? 5.699 -5.581 4.532 1.00 94.00 98 TRP A O 1
ATOM 770 N N . LEU A 1 99 ? 5.277 -5.449 2.319 1.00 91.12 99 LEU A N 1
ATOM 771 C CA . LEU A 1 99 ? 4.038 -6.227 2.344 1.00 91.12 99 LEU A CA 1
ATOM 772 C C . LEU A 1 99 ? 4.270 -7.626 2.919 1.00 91.12 99 LEU A C 1
ATOM 774 O O . LEU A 1 99 ? 3.612 -7.996 3.883 1.00 91.12 99 LEU A O 1
ATOM 778 N N . LEU A 1 100 ? 5.287 -8.352 2.445 1.00 88.94 100 LEU A N 1
ATOM 779 C CA . LEU A 1 100 ? 5.619 -9.680 2.979 1.00 88.94 100 LEU A CA 1
ATOM 780 C C . LEU A 1 100 ? 5.892 -9.664 4.492 1.00 88.94 100 LEU A C 1
ATOM 782 O O . LEU A 1 100 ? 5.462 -10.564 5.196 1.00 88.94 100 LEU A O 1
ATOM 786 N N . LYS A 1 101 ? 6.552 -8.624 5.016 1.00 91.38 101 LYS A N 1
ATOM 787 C CA . LYS A 1 101 ? 6.797 -8.480 6.463 1.00 91.38 101 LYS A CA 1
ATOM 788 C C . LYS A 1 101 ? 5.553 -8.123 7.275 1.00 91.38 101 LYS A C 1
ATOM 790 O O . LYS A 1 101 ? 5.573 -8.277 8.491 1.00 91.38 101 LYS A O 1
ATOM 795 N N . LYS A 1 102 ? 4.537 -7.535 6.646 1.00 89.31 102 LYS A N 1
ATOM 796 C CA . LYS A 1 102 ? 3.307 -7.096 7.317 1.00 89.31 102 LYS A CA 1
ATOM 797 C C . LYS A 1 102 ? 2.199 -8.136 7.251 1.00 89.31 102 LYS A C 1
ATOM 799 O O . LYS A 1 102 ? 1.404 -8.190 8.178 1.00 89.31 102 LYS A O 1
ATOM 804 N N . LEU A 1 103 ? 2.189 -8.937 6.191 1.00 84.69 103 LEU A N 1
ATOM 805 C CA . LEU A 1 103 ? 1.237 -10.022 5.969 1.00 84.69 103 LEU A CA 1
ATOM 806 C C . LEU A 1 103 ? 1.725 -11.367 6.526 1.00 84.69 103 LEU A C 1
ATOM 808 O O . LEU A 1 103 ? 0.943 -12.302 6.642 1.00 84.69 103 LEU A O 1
ATOM 812 N N . GLN A 1 104 ? 3.006 -11.480 6.899 1.00 71.88 104 GLN A N 1
ATOM 813 C CA . GLN A 1 104 ? 3.489 -12.596 7.714 1.00 71.88 104 GLN A CA 1
ATOM 814 C C . GLN A 1 104 ? 2.785 -12.569 9.079 1.00 71.88 104 GLN A C 1
ATOM 816 O O . GLN A 1 104 ? 3.188 -11.826 9.975 1.00 71.88 104 GLN A O 1
ATOM 821 N N . ARG A 1 105 ? 1.706 -13.350 9.191 1.00 57.78 105 ARG A N 1
ATOM 822 C CA . ARG A 1 105 ? 1.116 -13.781 10.462 1.00 57.78 105 ARG A CA 1
ATOM 823 C C . ARG A 1 105 ? 2.061 -14.709 11.216 1.00 57.78 105 ARG A C 1
ATOM 825 O O . ARG A 1 105 ? 2.750 -15.518 10.554 1.00 57.78 105 ARG A O 1
#

Secondary structure (DSSP, 8-state):
-------------------------------------------------TTSHHHHHHHHHTSTT--HHHHHHHHHHTTSHHHHHHHHHS-HHHHHHHHHHHH--

Solvent-accessible surface area (backbone atoms only — not comparable to full-atom values): 7239 Å² total; per-residue (Å²): 135,86,84,84,84,82,88,83,91,81,90,83,91,88,89,84,81,86,88,83,91,81,90,75,93,77,82,89,78,90,76,79,76,78,78,78,77,76,76,75,75,74,73,81,64,76,86,67,59,48,69,36,68,68,46,41,51,56,50,50,69,64,34,83,92,71,47,72,71,58,49,52,56,46,51,67,61,38,70,43,62,69,51,30,34,49,50,46,74,42,54,62,75,54,37,49,58,51,48,56,68,69,68,59,125

InterPro domains:
  IPR056253 At2g29880-like, C-terminal domain [PF24769] (58-99)

Radius of gyration: 32.73 Å; Cα contacts (8 Å, |Δi|>4): 38; chains: 1; bounding box: 49×82×56 Å

Sequence (105 aa):
MEINNNSLVMGIGNIIGDRRKSASLSTSSCIQKVQRTIKKETQKAEDKDYSSIKCIVAALQTVPNMDDEIFLEVCELLEDERKATMLVAMDVTVRRKWLLKKLQR

Foldseek 3Di:
DDDDDDDDDDDDDDDDDDDDDDDDDDDDDPPPPPPPPPPPPPPCPPPPVLQDPVLLVVLQVLAPPRDPVLVVVVVVVCVPSVVSSVSSVDDNVVNNVVSCVVPPD

Organism: Quercus suber (NCBI:txid58331)

pLDDT: mean 71.67, std 19.4, range [36.69, 94.0]